Protein AF-A0A1G2QHP6-F1 (afdb_monomer)

Sequence (118 aa):
MNISRTKFVILFIISGFAFMFITSTLLGSTGPRVFPKHPDSFLGTASPIAWKNTVSTIISPIKVVLIGPLLLSTDFLRDDPPPPFIGIYLIFYWTILASIIHYLLRKINILKTTKNNL

Organism: NCBI:txid1802439

Structure (mmCIF, N/CA/C/O backbone):
data_AF-A0A1G2QHP6-F1
#
_entry.id   AF-A0A1G2QHP6-F1
#
loop_
_atom_site.group_PDB
_atom_site.id
_atom_site.type_symbol
_atom_site.label_atom_id
_atom_site.label_alt_id
_atom_site.label_comp_id
_atom_site.label_asym_id
_atom_site.label_entity_id
_atom_site.label_seq_id
_atom_site.pdbx_PDB_ins_code
_atom_site.Cartn_x
_atom_site.Cartn_y
_atom_site.Cartn_z
_atom_site.occupancy
_atom_site.B_iso_or_equiv
_atom_site.auth_seq_id
_atom_site.auth_comp_id
_atom_site.auth_asym_id
_atom_site.auth_atom_id
_atom_site.pdbx_PDB_model_num
ATOM 1 N N . MET A 1 1 ? -3.872 4.587 19.398 1.00 57.97 1 MET A N 1
ATOM 2 C CA . MET A 1 1 ? -3.165 5.724 18.769 1.00 57.97 1 MET A CA 1
ATOM 3 C C . MET A 1 1 ? -4.148 6.881 18.733 1.00 57.97 1 MET A C 1
ATOM 5 O O . MET A 1 1 ? -5.257 6.649 18.277 1.00 57.97 1 MET A O 1
ATOM 9 N N . ASN A 1 2 ? -3.792 8.070 19.228 1.00 70.50 2 ASN A N 1
ATOM 10 C CA . ASN A 1 2 ? -4.702 9.235 19.291 1.00 70.50 2 ASN A CA 1
ATOM 11 C C . ASN A 1 2 ? -4.906 9.938 17.935 1.00 70.50 2 ASN A C 1
ATOM 13 O O .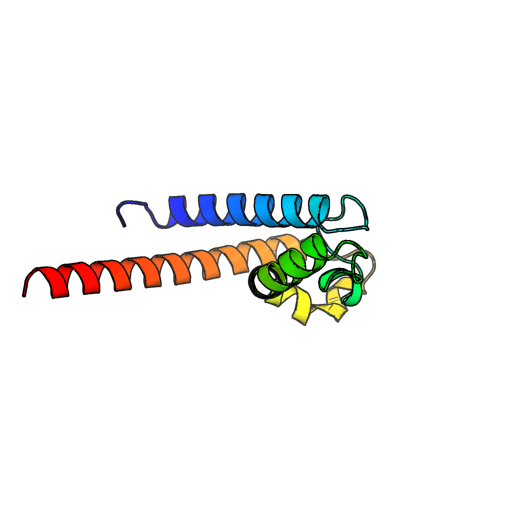 ASN A 1 2 ? -5.408 11.056 17.875 1.00 70.50 2 ASN A O 1
ATOM 17 N N . ILE A 1 3 ? -4.507 9.300 16.833 1.00 78.75 3 ILE A N 1
ATOM 18 C CA . ILE A 1 3 ? -4.748 9.809 15.486 1.00 78.75 3 ILE A CA 1
ATOM 19 C C . ILE A 1 3 ? -6.036 9.179 14.958 1.00 78.75 3 ILE A C 1
ATOM 21 O O . ILE A 1 3 ? -6.242 7.974 15.108 1.00 78.75 3 ILE A O 1
ATOM 25 N N . SER A 1 4 ? -6.909 9.978 14.345 1.00 84.88 4 SER A N 1
ATOM 26 C CA . SER A 1 4 ? -8.113 9.436 13.716 1.00 84.88 4 SER A CA 1
ATOM 27 C C . SER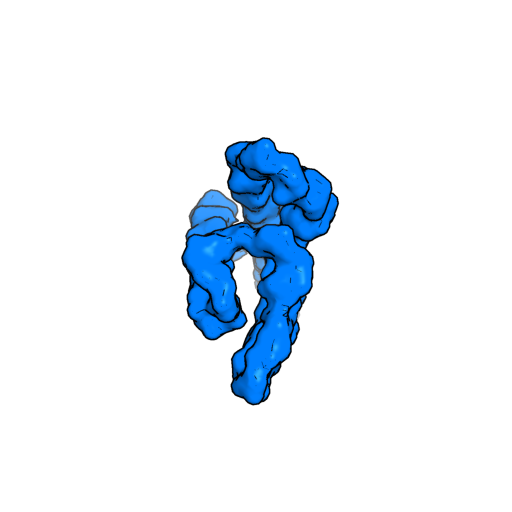 A 1 4 ? -7.740 8.567 12.512 1.00 84.88 4 SER A C 1
ATOM 29 O O . SER A 1 4 ? -6.742 8.823 11.830 1.00 84.88 4 SER A O 1
ATOM 31 N N . ARG A 1 5 ? -8.565 7.555 12.220 1.00 83.00 5 ARG A N 1
ATOM 32 C CA . ARG A 1 5 ? -8.388 6.679 11.050 1.00 83.00 5 ARG A CA 1
ATOM 33 C C . ARG A 1 5 ? -8.220 7.494 9.763 1.00 83.00 5 ARG A C 1
ATOM 35 O O . ARG A 1 5 ? -7.319 7.213 8.986 1.00 83.00 5 ARG A O 1
ATOM 42 N N . THR A 1 6 ? -9.022 8.542 9.578 1.00 85.56 6 THR A N 1
ATOM 43 C CA . THR A 1 6 ? -8.971 9.409 8.390 1.00 85.56 6 THR A CA 1
ATOM 44 C C . THR A 1 6 ? -7.637 10.143 8.262 1.00 85.56 6 THR A C 1
ATOM 46 O O . THR A 1 6 ? -7.041 10.134 7.190 1.00 85.56 6 THR A O 1
ATOM 49 N N . LYS A 1 7 ? -7.117 10.719 9.358 1.00 88.19 7 LYS A N 1
ATOM 50 C CA . LYS A 1 7 ? -5.797 11.375 9.352 1.00 88.19 7 LYS A CA 1
ATOM 51 C C . LYS A 1 7 ? -4.682 10.383 9.012 1.00 88.19 7 LYS A C 1
ATOM 53 O O . LYS A 1 7 ? -3.781 10.724 8.255 1.00 88.19 7 LYS A O 1
ATOM 58 N N . PHE A 1 8 ? -4.765 9.155 9.531 1.00 90.06 8 PHE A N 1
ATOM 59 C CA . PHE A 1 8 ? -3.805 8.099 9.209 1.00 90.06 8 PHE A CA 1
ATOM 60 C C . PHE A 1 8 ? -3.843 7.711 7.726 1.00 90.06 8 PHE A C 1
ATOM 62 O O . PHE A 1 8 ? -2.793 7.615 7.105 1.00 90.06 8 PHE A O 1
ATOM 69 N N . VAL A 1 9 ? -5.037 7.529 7.153 1.00 88.62 9 VAL A N 1
ATOM 70 C CA . VAL A 1 9 ? -5.205 7.191 5.729 1.00 88.62 9 VAL A CA 1
ATOM 71 C C . VAL A 1 9 ? -4.628 8.287 4.833 1.00 88.62 9 VAL A C 1
ATOM 73 O O . VAL A 1 9 ? -3.874 7.976 3.918 1.00 88.62 9 VAL A O 1
ATOM 76 N N . ILE A 1 10 ? -4.913 9.562 5.117 1.00 89.06 10 ILE A N 1
ATOM 77 C CA . ILE A 1 10 ? -4.380 10.689 4.332 1.00 89.06 10 ILE A CA 1
ATOM 78 C C . ILE A 1 10 ? -2.847 10.713 4.387 1.00 89.06 10 ILE A C 1
ATOM 80 O O . ILE A 1 10 ? -2.198 10.787 3.346 1.00 89.06 10 ILE A O 1
ATOM 84 N N . LEU A 1 11 ? -2.261 10.593 5.584 1.00 90.25 11 LEU A N 1
ATOM 85 C CA . LEU A 1 11 ? -0.805 10.528 5.749 1.00 90.25 11 LEU A CA 1
ATOM 86 C C . LEU A 1 11 ? -0.200 9.325 5.020 1.00 90.25 11 LEU A C 1
ATOM 88 O O . LEU A 1 11 ? 0.843 9.463 4.389 1.00 90.25 11 LEU A O 1
ATOM 92 N N . PHE A 1 12 ? -0.861 8.166 5.072 1.00 89.50 12 PHE A N 1
ATOM 93 C CA . PHE A 1 12 ? -0.421 6.961 4.376 1.00 89.50 12 PHE A CA 1
ATOM 94 C C . PHE A 1 12 ? -0.424 7.152 2.858 1.00 89.50 12 PHE A C 1
ATOM 96 O O . PHE A 1 12 ? 0.554 6.805 2.206 1.00 89.50 12 PHE A O 1
ATOM 103 N N . ILE A 1 13 ? -1.478 7.749 2.295 1.00 87.19 13 ILE A N 1
ATOM 104 C CA . ILE A 1 13 ? -1.570 8.014 0.853 1.00 87.19 13 ILE A CA 1
ATOM 105 C C . ILE A 1 13 ? -0.482 9.002 0.416 1.00 87.19 13 ILE A C 1
ATOM 107 O O . ILE A 1 13 ? 0.245 8.720 -0.534 1.00 87.19 13 ILE A O 1
ATOM 111 N N . ILE A 1 14 ? -0.321 10.126 1.125 1.00 89.12 14 ILE A N 1
ATOM 112 C CA . ILE A 1 14 ? 0.717 11.126 0.817 1.00 89.12 14 ILE A CA 1
ATOM 113 C C . ILE A 1 14 ? 2.111 10.497 0.923 1.00 89.12 14 ILE A C 1
ATOM 115 O O . ILE A 1 14 ? 2.943 10.674 0.035 1.00 89.12 14 ILE A O 1
ATOM 119 N N . SER A 1 15 ? 2.361 9.726 1.983 1.00 86.88 15 SER A N 1
ATOM 120 C CA . SER A 1 15 ? 3.637 9.044 2.194 1.00 86.88 15 SER A CA 1
ATOM 121 C C . SER A 1 15 ? 3.900 7.978 1.133 1.00 86.88 15 SER A C 1
ATOM 123 O O . SER A 1 15 ? 5.025 7.895 0.649 1.00 86.88 15 SER A O 1
ATOM 125 N N . GLY A 1 16 ? 2.887 7.212 0.724 1.00 84.06 16 GLY A N 1
ATOM 126 C CA . GLY A 1 16 ? 2.990 6.234 -0.357 1.00 84.06 16 GLY A CA 1
ATOM 127 C C . GLY A 1 16 ? 3.339 6.895 -1.688 1.00 84.06 16 GLY A C 1
ATOM 128 O O . GLY A 1 16 ? 4.247 6.436 -2.378 1.00 84.06 16 GLY A O 1
ATOM 129 N N . PHE A 1 17 ? 2.699 8.022 -2.019 1.00 83.06 17 PHE A N 1
ATOM 130 C CA . PHE A 1 17 ? 3.027 8.804 -3.214 1.00 83.06 17 PHE A CA 1
ATOM 131 C C . PHE A 1 17 ? 4.449 9.367 -3.163 1.00 83.06 17 PHE A C 1
ATOM 133 O O . PHE A 1 17 ? 5.204 9.208 -4.121 1.00 83.06 17 PHE A O 1
ATOM 140 N N . ALA A 1 18 ? 4.840 9.978 -2.042 1.00 85.31 18 ALA A N 1
ATOM 141 C CA . ALA A 1 18 ? 6.190 10.502 -1.858 1.00 85.31 18 ALA A CA 1
ATOM 142 C C . ALA A 1 18 ? 7.244 9.387 -1.945 1.00 85.31 18 ALA A C 1
ATOM 144 O O . ALA A 1 18 ? 8.265 9.553 -2.605 1.00 85.31 18 ALA A O 1
ATOM 145 N N . PHE A 1 19 ? 6.983 8.226 -1.343 1.00 82.31 19 PHE A N 1
ATOM 146 C CA . PHE A 1 19 ? 7.867 7.064 -1.391 1.00 82.31 19 PHE A CA 1
ATOM 147 C C . PHE A 1 19 ? 8.021 6.519 -2.813 1.00 82.31 19 PHE A C 1
ATOM 149 O O . PHE A 1 19 ? 9.139 6.281 -3.268 1.00 82.31 19 PHE A O 1
ATOM 156 N N . MET A 1 20 ? 6.915 6.370 -3.545 1.00 76.31 20 MET A N 1
ATOM 157 C CA . MET A 1 20 ? 6.934 5.988 -4.958 1.00 76.31 20 MET A CA 1
ATOM 158 C C . MET A 1 20 ? 7.750 6.983 -5.786 1.00 76.31 20 MET A C 1
ATOM 160 O O . MET A 1 20 ? 8.629 6.583 -6.541 1.00 76.31 20 MET A O 1
ATOM 164 N N . PHE A 1 21 ? 7.527 8.282 -5.587 1.00 76.62 21 PHE A N 1
ATOM 165 C CA . PHE A 1 21 ? 8.231 9.336 -6.310 1.00 76.62 21 PHE A CA 1
ATOM 166 C C . PHE A 1 21 ? 9.736 9.354 -6.013 1.00 76.62 21 PHE A C 1
ATOM 168 O O . PHE A 1 21 ? 10.551 9.340 -6.935 1.00 76.62 21 PHE A O 1
ATOM 175 N N . ILE A 1 22 ? 10.126 9.324 -4.736 1.00 77.19 22 ILE A N 1
ATOM 176 C CA . ILE A 1 22 ? 11.533 9.309 -4.311 1.00 77.19 22 ILE A CA 1
ATOM 177 C C . ILE A 1 22 ? 12.222 8.047 -4.820 1.00 77.19 22 ILE A C 1
ATOM 179 O O . ILE A 1 22 ? 13.323 8.109 -5.348 1.00 77.19 22 ILE A O 1
ATOM 183 N N . THR A 1 23 ? 11.591 6.884 -4.700 1.00 70.06 23 THR A N 1
ATOM 184 C CA . THR A 1 23 ? 12.243 5.638 -5.110 1.00 70.06 23 THR A CA 1
ATOM 185 C C . THR A 1 23 ? 12.330 5.494 -6.627 1.00 70.06 23 THR A C 1
ATOM 187 O O . THR A 1 23 ? 13.310 4.935 -7.112 1.00 70.06 23 THR A O 1
ATOM 190 N N . SER A 1 24 ? 11.364 6.010 -7.389 1.00 69.31 24 SER A N 1
ATOM 191 C CA . SER A 1 24 ? 11.458 6.072 -8.851 1.00 69.31 24 SER A CA 1
ATOM 192 C C . SER A 1 24 ? 12.505 7.081 -9.322 1.00 69.31 24 SER A C 1
ATOM 194 O O . SER A 1 24 ? 13.241 6.782 -10.252 1.00 69.31 24 SER A O 1
ATOM 196 N N . THR A 1 25 ? 12.640 8.235 -8.664 1.00 68.94 25 THR A N 1
ATOM 197 C CA . THR A 1 25 ? 13.653 9.247 -9.026 1.00 68.94 25 THR A CA 1
ATOM 198 C C . THR A 1 25 ? 15.068 8.869 -8.580 1.00 68.94 25 THR A C 1
ATOM 200 O O . THR A 1 25 ? 16.030 9.130 -9.296 1.00 68.94 25 THR A O 1
ATOM 203 N N . LEU A 1 26 ? 15.215 8.233 -7.414 1.00 66.12 26 LEU A N 1
ATOM 204 C CA . LEU A 1 26 ? 16.513 7.909 -6.815 1.00 66.12 26 LEU A CA 1
ATOM 205 C C . LEU A 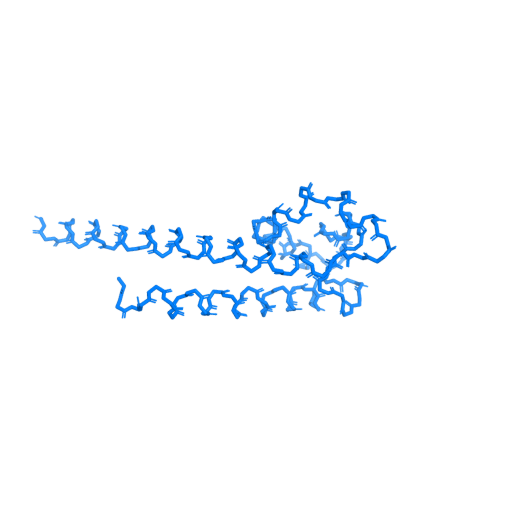1 26 ? 17.090 6.574 -7.318 1.00 66.12 26 LEU A C 1
ATOM 207 O O . LEU A 1 26 ? 18.308 6.452 -7.495 1.00 66.12 26 LEU A O 1
ATOM 211 N N . LEU A 1 27 ? 16.230 5.568 -7.538 1.00 60.97 27 LEU A N 1
ATOM 212 C CA . LEU A 1 27 ? 16.630 4.222 -7.977 1.00 60.97 27 LEU A CA 1
ATOM 213 C C . LEU A 1 27 ? 16.233 3.889 -9.423 1.00 60.97 27 LEU A C 1
ATOM 215 O O . LEU A 1 27 ? 16.809 2.969 -10.000 1.00 60.97 27 LEU A O 1
ATOM 219 N N . GLY A 1 28 ? 15.271 4.595 -10.019 1.00 56.25 28 GLY A N 1
ATOM 220 C CA . GLY A 1 28 ? 14.828 4.331 -11.385 1.00 56.25 28 GLY A CA 1
ATOM 221 C C . GLY A 1 28 ? 15.743 4.981 -12.420 1.00 56.25 28 GLY A C 1
ATOM 222 O O . GLY A 1 28 ? 15.850 6.197 -12.499 1.00 56.25 28 GLY A O 1
ATOM 223 N N . SER A 1 29 ? 16.349 4.165 -13.284 1.00 50.53 29 SER A N 1
ATOM 224 C CA . SER A 1 29 ? 17.063 4.623 -14.488 1.00 50.53 29 SER A CA 1
ATOM 225 C C . SER A 1 29 ? 16.118 5.083 -15.620 1.00 50.53 29 SER A C 1
ATOM 227 O O . SER A 1 29 ? 16.587 5.407 -16.708 1.00 50.53 29 SER A O 1
ATOM 229 N N . THR A 1 30 ? 14.795 5.097 -15.405 1.00 46.81 30 THR A N 1
ATOM 230 C CA . THR A 1 30 ? 13.793 5.256 -16.477 1.00 46.81 30 THR A CA 1
ATOM 231 C C . THR A 1 30 ? 12.761 6.345 -16.155 1.00 46.81 30 THR A C 1
ATOM 233 O O . THR A 1 30 ? 11.603 6.046 -15.893 1.00 46.81 30 THR A O 1
ATOM 236 N N . GLY A 1 31 ? 13.177 7.616 -16.214 1.00 46.28 31 GLY A N 1
ATOM 237 C CA . GLY A 1 31 ? 12.306 8.793 -16.393 1.00 46.28 31 GLY A CA 1
ATOM 238 C C . GLY A 1 31 ? 11.210 9.073 -15.337 1.00 46.28 31 GLY A C 1
ATOM 239 O O . GLY A 1 31 ? 11.032 8.333 -14.374 1.00 46.28 31 GLY A O 1
ATOM 240 N N . PRO A 1 32 ? 10.430 10.160 -15.507 1.00 46.56 32 PRO A N 1
ATOM 241 C CA . PRO A 1 32 ? 9.445 10.644 -14.532 1.00 46.56 32 PRO A CA 1
ATOM 242 C C . PRO A 1 32 ? 8.111 9.878 -14.613 1.00 46.56 32 PRO A C 1
ATOM 244 O O . PRO A 1 32 ? 7.034 10.469 -14.549 1.00 46.56 32 PRO A O 1
ATOM 247 N N . ARG A 1 33 ? 8.151 8.556 -14.812 1.00 52.66 33 ARG A N 1
ATOM 248 C CA . ARG A 1 33 ? 6.940 7.729 -14.904 1.00 52.66 33 ARG A CA 1
ATOM 249 C C . ARG A 1 33 ? 6.657 7.072 -13.557 1.00 52.66 33 ARG A C 1
ATOM 251 O O . ARG A 1 33 ? 7.457 6.301 -13.042 1.00 52.66 33 ARG A O 1
ATOM 258 N N . VAL A 1 34 ? 5.489 7.387 -12.996 1.00 52.78 34 VAL A N 1
ATOM 259 C CA . VAL A 1 34 ? 4.994 6.833 -11.721 1.00 52.78 34 VAL A CA 1
ATOM 260 C C . VAL A 1 34 ? 4.646 5.343 -11.851 1.00 52.78 34 VAL A C 1
ATOM 262 O O . VAL A 1 34 ? 4.704 4.611 -10.866 1.00 52.78 34 VAL A O 1
ATOM 265 N N . PHE A 1 35 ? 4.348 4.884 -13.071 1.00 53.22 35 PHE A N 1
ATOM 266 C CA . PHE A 1 35 ? 3.975 3.505 -13.372 1.00 53.22 35 PHE A CA 1
ATOM 267 C C . PHE A 1 35 ? 4.956 2.871 -14.374 1.00 53.22 35 PHE A C 1
ATOM 269 O O . PHE A 1 35 ? 5.196 3.451 -15.439 1.00 53.22 35 PHE A O 1
ATOM 276 N N . PRO A 1 36 ? 5.538 1.701 -14.057 1.00 51.06 36 PRO A N 1
ATOM 277 C CA . PRO A 1 36 ? 6.429 0.992 -14.966 1.00 51.06 36 PRO A CA 1
ATOM 278 C C . PRO A 1 36 ? 5.641 0.309 -16.091 1.00 51.06 36 PRO A C 1
ATOM 280 O O . PRO A 1 36 ? 4.596 -0.289 -15.856 1.00 51.06 36 PRO A O 1
ATOM 283 N N . LYS A 1 37 ? 6.171 0.373 -17.321 1.00 48.88 37 LYS A N 1
ATOM 284 C CA . LYS A 1 37 ? 5.604 -0.299 -18.508 1.00 48.88 37 LYS A CA 1
ATOM 285 C C . LYS A 1 37 ? 6.016 -1.781 -18.594 1.00 48.88 37 LYS A C 1
ATOM 287 O O . LYS A 1 37 ? 5.470 -2.512 -19.408 1.00 48.88 37 LYS A O 1
ATOM 292 N N . HIS A 1 38 ? 6.984 -2.221 -17.778 1.00 48.97 38 HIS A N 1
ATOM 293 C CA . HIS A 1 38 ? 7.529 -3.582 -17.819 1.00 48.97 38 HIS A CA 1
ATOM 294 C C . HIS A 1 38 ? 7.875 -4.113 -16.413 1.00 48.97 38 HIS A C 1
ATOM 296 O O . HIS A 1 38 ? 8.501 -3.376 -15.641 1.00 48.97 38 HIS A O 1
ATOM 302 N N . PRO A 1 39 ? 7.545 -5.373 -16.071 1.00 51.50 39 PRO A N 1
ATOM 303 C CA . PRO A 1 39 ? 7.878 -5.978 -14.774 1.00 51.50 39 PRO A CA 1
ATOM 304 C C . PRO A 1 39 ? 9.389 -5.970 -14.471 1.00 51.50 39 PRO A C 1
ATOM 306 O O . PRO A 1 39 ? 9.784 -5.763 -13.328 1.00 51.50 39 PRO A O 1
ATOM 309 N N . ASP A 1 40 ? 10.249 -6.052 -15.489 1.00 48.81 40 ASP A N 1
ATOM 310 C CA . ASP A 1 40 ? 11.714 -6.048 -15.302 1.00 48.81 40 ASP A CA 1
ATOM 311 C C . ASP A 1 40 ? 12.273 -4.694 -14.840 1.00 48.81 40 ASP A C 1
ATOM 313 O O . ASP A 1 40 ? 13.319 -4.621 -14.198 1.00 48.81 40 ASP A O 1
ATOM 317 N N . SER A 1 41 ? 11.555 -3.601 -15.117 1.00 52.34 41 SER A N 1
ATOM 318 C CA . SER A 1 41 ? 11.932 -2.263 -14.639 1.00 52.34 41 SER A CA 1
ATOM 319 C C . SER A 1 41 ? 11.574 -2.031 -13.163 1.00 52.34 41 SER A C 1
ATOM 321 O O . SER A 1 41 ? 11.992 -1.038 -12.568 1.00 52.34 41 SER A O 1
ATOM 323 N N . PHE A 1 42 ? 10.842 -2.971 -12.556 1.00 53.22 42 PHE A N 1
ATOM 324 C CA . PHE A 1 42 ? 10.416 -2.932 -11.160 1.00 53.22 42 PHE A CA 1
ATOM 325 C C . PHE A 1 42 ? 11.490 -3.431 -10.190 1.00 53.22 42 PHE A C 1
ATOM 327 O O . PHE A 1 42 ? 11.641 -2.884 -9.097 1.00 53.22 42 PHE A O 1
ATOM 334 N N . LEU A 1 43 ? 12.251 -4.452 -10.595 1.00 52.56 43 LEU A N 1
ATOM 335 C CA . LEU A 1 43 ? 13.269 -5.092 -9.754 1.00 52.56 43 LEU A CA 1
ATOM 336 C C . LEU A 1 43 ? 14.612 -4.357 -9.747 1.00 52.56 43 LEU A C 1
ATOM 338 O O . LEU A 1 43 ? 15.529 -4.761 -9.038 1.00 52.56 43 LEU A O 1
ATOM 342 N N . GLY A 1 44 ? 14.700 -3.236 -10.467 1.00 50.84 44 GLY A N 1
ATOM 343 C CA . GLY A 1 44 ? 15.944 -2.518 -10.664 1.00 50.84 44 GLY A CA 1
ATOM 344 C C . GLY A 1 44 ? 16.844 -3.338 -11.572 1.00 50.84 44 GLY A C 1
ATOM 345 O O . GLY A 1 44 ? 17.460 -4.312 -11.152 1.00 50.84 44 GLY A O 1
ATOM 346 N N . THR A 1 45 ? 16.957 -2.930 -12.833 1.00 51.56 45 THR A N 1
ATOM 347 C CA . THR A 1 45 ? 18.103 -3.328 -13.652 1.00 51.56 45 THR A CA 1
ATOM 348 C C . THR A 1 45 ? 19.344 -3.083 -12.800 1.00 51.56 45 THR A C 1
ATOM 350 O O . THR A 1 45 ? 19.513 -1.960 -12.322 1.00 51.56 45 THR A O 1
ATOM 353 N N . ALA A 1 46 ? 20.109 -4.141 -12.511 1.00 49.62 46 ALA A N 1
ATOM 354 C CA . ALA A 1 46 ? 21.181 -4.149 -11.523 1.00 49.62 46 ALA A CA 1
ATOM 355 C C . ALA A 1 46 ? 22.074 -2.915 -11.700 1.00 49.62 46 ALA A C 1
ATOM 357 O O . ALA A 1 46 ? 22.919 -2.858 -12.592 1.00 49.62 46 ALA A O 1
ATOM 358 N N . SER A 1 47 ? 21.833 -1.885 -10.885 1.00 52.91 47 SER A N 1
ATOM 359 C CA . SER A 1 47 ? 22.630 -0.669 -10.937 1.00 52.91 47 SER A CA 1
ATOM 360 C C . SER A 1 47 ? 24.058 -1.078 -10.569 1.00 52.91 47 SER A C 1
ATOM 362 O O . SER A 1 47 ? 24.233 -1.680 -9.508 1.00 52.91 47 SER A O 1
ATOM 364 N N . PRO A 1 48 ? 25.081 -0.733 -11.374 1.00 57.03 48 PRO A N 1
ATOM 365 C CA . PRO A 1 48 ? 26.466 -1.155 -11.131 1.00 57.03 48 PRO A CA 1
ATOM 366 C C . PRO A 1 48 ? 27.029 -0.634 -9.796 1.00 57.03 48 PRO A C 1
ATOM 368 O O . PRO A 1 48 ? 28.043 -1.111 -9.296 1.00 57.03 48 PRO A O 1
ATOM 371 N N . ILE A 1 49 ? 26.340 0.328 -9.181 1.00 65.19 49 ILE A N 1
ATOM 372 C CA . ILE A 1 49 ? 26.611 0.830 -7.842 1.00 65.19 49 ILE A CA 1
ATOM 373 C C . ILE A 1 49 ? 25.992 -0.115 -6.794 1.00 65.19 49 ILE A C 1
ATOM 375 O O . ILE A 1 49 ? 24.774 -0.124 -6.595 1.00 65.19 49 ILE A O 1
ATOM 379 N N . ALA A 1 50 ? 26.843 -0.843 -6.066 1.00 64.94 50 ALA A N 1
ATOM 380 C CA . ALA A 1 50 ? 26.448 -1.852 -5.077 1.00 64.94 50 ALA A CA 1
ATOM 381 C C . ALA A 1 50 ? 25.471 -1.342 -3.996 1.00 64.94 50 ALA A C 1
ATOM 383 O O . ALA A 1 50 ? 24.508 -2.032 -3.670 1.00 64.94 50 ALA A O 1
ATOM 384 N N . TRP A 1 51 ? 25.647 -0.117 -3.480 1.00 68.56 51 TRP A N 1
ATOM 385 C CA . TRP A 1 51 ? 24.742 0.423 -2.453 1.00 68.56 51 TRP A CA 1
ATOM 386 C C . TRP A 1 51 ? 23.326 0.682 -2.989 1.00 68.56 51 TRP A C 1
ATOM 388 O O . TRP A 1 51 ? 22.354 0.484 -2.262 1.00 68.56 51 TRP A O 1
ATOM 398 N N . LYS A 1 52 ? 23.187 1.054 -4.271 1.00 66.12 52 LYS A N 1
ATOM 399 C CA . LYS A 1 52 ? 21.877 1.218 -4.920 1.00 66.12 52 LYS A CA 1
ATOM 400 C C . LYS A 1 52 ? 21.164 -0.122 -5.070 1.00 66.12 52 LYS A C 1
ATOM 402 O O . LYS A 1 52 ? 19.955 -0.179 -4.869 1.00 66.12 52 LYS A O 1
ATOM 407 N N . ASN A 1 53 ? 21.904 -1.192 -5.369 1.00 67.38 53 ASN A N 1
ATOM 408 C CA . ASN A 1 53 ? 21.347 -2.540 -5.454 1.00 67.38 53 ASN A CA 1
ATOM 409 C C . ASN A 1 53 ? 20.836 -3.023 -4.086 1.00 67.38 53 ASN A C 1
ATOM 411 O O . ASN A 1 53 ? 19.697 -3.460 -3.974 1.00 67.38 53 ASN A O 1
ATOM 415 N N . THR A 1 54 ? 21.620 -2.843 -3.019 1.00 72.69 54 THR A N 1
ATOM 416 C CA . THR A 1 54 ? 21.200 -3.202 -1.653 1.00 72.69 54 THR A CA 1
ATOM 417 C C . THR A 1 54 ? 19.943 -2.445 -1.222 1.00 72.69 54 THR A C 1
ATOM 419 O O . THR A 1 54 ? 18.996 -3.047 -0.715 1.00 72.69 54 THR A O 1
ATOM 422 N N . VAL A 1 55 ? 19.898 -1.131 -1.464 1.00 73.69 55 VAL A N 1
ATOM 423 C CA . VAL A 1 55 ? 18.724 -0.304 -1.147 1.00 73.69 55 VAL A CA 1
ATOM 424 C C . VAL A 1 55 ? 17.513 -0.729 -1.986 1.00 73.69 55 VAL A C 1
ATOM 426 O O . VAL A 1 55 ? 16.411 -0.817 -1.447 1.00 73.69 55 VAL A O 1
ATOM 429 N N . SER A 1 56 ? 17.705 -1.065 -3.266 1.00 69.50 56 SER A N 1
ATOM 430 C CA . SER A 1 56 ? 16.644 -1.594 -4.134 1.00 69.50 56 SER A CA 1
ATOM 431 C C . SER A 1 56 ? 16.067 -2.902 -3.595 1.00 69.50 56 SER A C 1
ATOM 433 O O . SER A 1 56 ? 14.852 -3.023 -3.475 1.00 69.50 56 SER A O 1
ATOM 435 N N . THR A 1 57 ? 16.916 -3.845 -3.183 1.00 73.38 57 THR A N 1
ATOM 436 C CA . THR A 1 57 ? 16.490 -5.142 -2.638 1.00 73.38 57 THR A CA 1
ATOM 437 C C . THR A 1 57 ? 15.680 -4.997 -1.352 1.00 73.38 57 THR A C 1
ATOM 439 O O . THR A 1 57 ? 14.670 -5.675 -1.190 1.00 73.38 57 THR A O 1
ATOM 442 N N . ILE A 1 58 ? 16.066 -4.082 -0.456 1.00 78.19 58 ILE A N 1
ATOM 443 C CA . ILE A 1 58 ? 15.330 -3.822 0.796 1.00 78.19 58 ILE A CA 1
ATOM 444 C C . ILE A 1 58 ? 13.978 -3.148 0.516 1.00 78.19 58 ILE A C 1
ATOM 446 O O . ILE A 1 58 ? 12.974 -3.456 1.156 1.00 78.19 58 ILE A O 1
ATOM 450 N N . ILE A 1 59 ? 13.941 -2.226 -0.448 1.00 78.12 59 ILE A N 1
ATOM 451 C CA . ILE A 1 59 ? 12.744 -1.453 -0.806 1.00 78.12 59 ILE A CA 1
ATOM 452 C C . ILE A 1 59 ? 11.772 -2.257 -1.681 1.00 78.12 59 ILE A C 1
ATOM 454 O O . ILE A 1 59 ? 10.564 -2.015 -1.640 1.00 78.12 59 ILE A O 1
ATOM 458 N N . SER A 1 60 ? 12.275 -3.218 -2.454 1.00 72.94 60 SER A N 1
ATOM 459 C CA . SER A 1 60 ? 11.506 -4.066 -3.368 1.00 72.94 60 SER A CA 1
ATOM 460 C C . SER A 1 60 ? 10.267 -4.707 -2.726 1.00 72.94 60 SER A C 1
ATOM 462 O O . SER A 1 60 ? 9.170 -4.459 -3.228 1.00 72.94 60 SER A O 1
ATOM 464 N N . PRO A 1 61 ? 10.347 -5.428 -1.587 1.00 77.69 61 PRO A N 1
ATOM 465 C CA . PRO A 1 61 ? 9.161 -6.029 -0.974 1.00 77.69 61 PRO A CA 1
ATOM 466 C C . PRO A 1 61 ? 8.115 -4.985 -0.565 1.00 77.69 61 PRO A C 1
ATOM 468 O O . PRO A 1 61 ? 6.917 -5.220 -0.704 1.00 77.69 61 PRO A O 1
ATOM 471 N N . ILE A 1 62 ? 8.548 -3.801 -0.125 1.00 79.69 62 ILE A N 1
ATOM 472 C CA . ILE A 1 62 ? 7.643 -2.700 0.228 1.00 79.69 62 ILE A CA 1
ATOM 473 C C . ILE A 1 62 ? 6.924 -2.199 -1.028 1.00 79.69 62 ILE A C 1
ATOM 475 O O . ILE A 1 62 ? 5.701 -2.060 -1.024 1.00 79.69 62 ILE A O 1
ATOM 479 N N . LYS A 1 63 ? 7.656 -1.992 -2.130 1.00 74.81 63 LYS A N 1
ATOM 480 C CA . LYS A 1 63 ? 7.072 -1.619 -3.426 1.00 74.81 63 LYS A CA 1
ATOM 481 C C . LYS A 1 63 ? 6.078 -2.664 -3.925 1.00 74.81 63 LYS A C 1
ATOM 483 O O . LYS A 1 63 ? 4.995 -2.288 -4.361 1.00 74.81 63 LYS A O 1
ATOM 488 N N . VAL A 1 64 ? 6.409 -3.954 -3.826 1.00 76.25 64 VAL A N 1
ATOM 489 C CA . VAL A 1 64 ? 5.504 -5.053 -4.204 1.00 76.25 64 VAL A CA 1
ATOM 490 C C . VAL A 1 64 ? 4.209 -4.988 -3.405 1.00 76.25 64 VAL A C 1
ATOM 492 O O . VAL A 1 64 ? 3.148 -5.155 -3.985 1.00 76.25 64 VAL A O 1
ATOM 495 N N . VAL A 1 65 ? 4.251 -4.696 -2.104 1.00 81.31 65 VAL A N 1
ATOM 496 C CA . VAL A 1 65 ? 3.022 -4.542 -1.310 1.00 81.31 65 VAL A CA 1
ATOM 497 C C . VAL A 1 65 ? 2.234 -3.307 -1.748 1.00 81.31 65 VAL A C 1
ATOM 499 O O . VAL A 1 65 ? 1.030 -3.398 -1.952 1.00 81.31 65 VAL A O 1
ATOM 502 N N . LEU A 1 66 ? 2.886 -2.159 -1.953 1.00 80.12 66 LEU A N 1
ATOM 503 C CA . LEU A 1 66 ? 2.191 -0.931 -2.364 1.00 80.12 66 LEU A CA 1
ATOM 504 C C . LEU A 1 66 ? 1.542 -1.047 -3.752 1.00 80.12 66 LEU A C 1
ATOM 506 O O . LEU A 1 66 ? 0.489 -0.459 -3.983 1.00 80.12 66 LEU A O 1
ATOM 510 N N . ILE A 1 67 ? 2.175 -1.779 -4.666 1.00 74.62 67 ILE A N 1
ATOM 511 C CA . ILE A 1 67 ? 1.821 -1.857 -6.091 1.00 74.62 67 ILE A CA 1
ATOM 512 C C . ILE A 1 67 ? 1.237 -3.246 -6.418 1.00 74.62 67 ILE A C 1
ATOM 514 O O . ILE A 1 67 ? 0.918 -3.543 -7.561 1.00 74.62 67 ILE A O 1
ATOM 518 N N . GLY A 1 68 ? 1.048 -4.111 -5.420 1.00 74.88 68 GLY A N 1
ATOM 519 C CA . GLY A 1 68 ? 0.661 -5.516 -5.588 1.00 74.88 68 GLY A CA 1
ATOM 520 C C . GLY A 1 68 ? -0.562 -5.741 -6.478 1.00 74.88 68 GLY A C 1
ATOM 521 O O . GLY A 1 68 ? -0.484 -6.540 -7.409 1.00 74.88 68 GLY A O 1
ATOM 522 N N . PRO A 1 69 ? -1.665 -4.998 -6.290 1.00 71.69 69 PRO A N 1
ATOM 523 C CA . PRO A 1 69 ? -2.832 -5.131 -7.159 1.00 71.69 69 PRO A CA 1
ATOM 524 C C . PRO A 1 69 ? -2.563 -4.723 -8.617 1.00 71.69 69 PRO A C 1
ATOM 526 O O . PRO A 1 69 ? -3.199 -5.236 -9.535 1.00 71.69 69 PRO A O 1
ATOM 529 N N . LEU A 1 70 ? -1.604 -3.821 -8.846 1.00 68.81 70 LEU A N 1
ATOM 530 C CA . LEU A 1 70 ? -1.184 -3.398 -10.184 1.00 68.81 70 LEU A CA 1
ATOM 531 C C . LEU A 1 70 ? -0.288 -4.443 -10.855 1.00 68.81 70 LEU A C 1
ATOM 533 O O . LEU A 1 70 ? -0.361 -4.598 -12.068 1.00 68.81 70 LEU A O 1
ATOM 537 N N . LEU A 1 71 ? 0.506 -5.192 -10.081 1.00 64.56 71 LEU A N 1
ATOM 538 C CA . LEU A 1 71 ? 1.294 -6.322 -10.592 1.00 64.56 71 LEU A CA 1
ATOM 539 C C . LEU A 1 71 ? 0.403 -7.464 -11.088 1.00 64.56 71 LEU A C 1
ATOM 541 O O . LEU A 1 71 ? 0.748 -8.122 -12.060 1.00 64.56 71 LEU A O 1
ATOM 545 N N . LEU A 1 72 ? -0.753 -7.676 -10.454 1.00 62.69 72 LEU A N 1
ATOM 546 C CA . LEU A 1 72 ? -1.740 -8.658 -10.914 1.00 62.69 72 LEU A CA 1
ATOM 547 C C . LEU A 1 72 ? -2.448 -8.223 -12.206 1.00 62.69 72 LEU A C 1
ATOM 549 O O . LEU A 1 72 ? -3.035 -9.040 -12.905 1.00 62.69 72 LEU A O 1
ATOM 553 N N . SER A 1 73 ? -2.402 -6.925 -12.505 1.00 60.09 73 SER A N 1
ATOM 554 C CA . SER A 1 73 ? -3.112 -6.288 -13.610 1.00 60.09 73 SER A CA 1
ATOM 555 C C . SER A 1 73 ? -2.194 -6.056 -14.818 1.00 60.09 73 SER A C 1
ATOM 557 O O . SER A 1 73 ? -2.401 -5.108 -15.571 1.00 60.09 73 SER A O 1
ATOM 559 N N . THR A 1 74 ? -1.168 -6.894 -15.021 1.00 57.00 74 THR A N 1
ATOM 560 C CA . THR A 1 74 ? -0.220 -6.768 -16.147 1.00 57.00 74 THR A CA 1
ATOM 561 C C . THR A 1 74 ? -0.906 -6.728 -17.512 1.00 57.00 74 THR A C 1
ATOM 563 O O . THR A 1 74 ? -0.402 -6.066 -18.416 1.00 57.00 74 THR A O 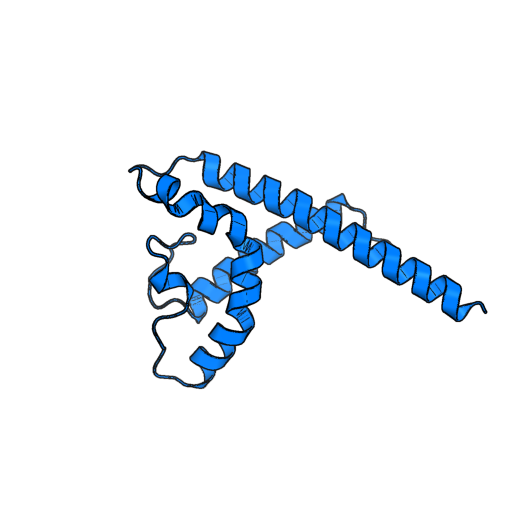1
ATOM 566 N N . ASP A 1 75 ? -2.071 -7.364 -17.650 1.00 55.44 75 ASP A N 1
ATOM 567 C CA . ASP A 1 75 ? -2.884 -7.283 -18.867 1.00 55.44 75 ASP A CA 1
ATOM 568 C C . ASP A 1 75 ? -3.620 -5.936 -19.017 1.00 55.44 75 ASP A C 1
ATOM 570 O O . ASP A 1 75 ? -3.713 -5.427 -20.127 1.00 55.44 75 ASP A O 1
ATOM 574 N N . PHE A 1 76 ? -4.020 -5.263 -17.929 1.00 52.59 76 PHE A N 1
ATOM 575 C CA . PHE A 1 76 ? -4.643 -3.924 -17.986 1.00 52.59 76 PHE A CA 1
ATOM 576 C C . PHE A 1 76 ? -3.669 -2.800 -18.375 1.00 52.59 76 PHE A C 1
ATOM 578 O O . PHE A 1 76 ? -4.100 -1.718 -18.765 1.00 52.59 76 PHE A O 1
ATOM 585 N N . LEU A 1 77 ? -2.359 -3.027 -18.235 1.00 55.28 77 LEU A N 1
ATOM 586 C CA . LEU A 1 77 ? -1.316 -2.097 -18.686 1.00 55.28 77 LEU A CA 1
ATOM 587 C C . LEU A 1 77 ? -0.908 -2.319 -20.153 1.00 55.28 77 LEU A C 1
ATOM 589 O O . LEU A 1 77 ? -0.120 -1.529 -20.677 1.00 55.28 77 LEU A O 1
ATOM 593 N N . ARG A 1 78 ? -1.397 -3.388 -20.801 1.00 55.50 78 ARG A N 1
ATOM 594 C CA . ARG A 1 78 ? -1.148 -3.676 -22.224 1.00 55.50 78 ARG A CA 1
ATOM 595 C C . ARG A 1 78 ? -2.113 -2.951 -23.156 1.00 55.50 78 ARG A C 1
ATOM 597 O O . ARG A 1 78 ? -1.734 -2.697 -24.297 1.00 55.50 78 ARG A O 1
ATOM 604 N N . ASP A 1 79 ? -3.302 -2.603 -22.674 1.00 57.19 79 ASP A N 1
ATOM 605 C CA . ASP A 1 79 ? -4.266 -1.818 -23.438 1.00 57.19 79 ASP A CA 1
ATOM 606 C C . ASP A 1 79 ? -3.800 -0.357 -23.527 1.00 57.19 79 ASP A C 1
ATOM 608 O O . ASP A 1 79 ? -3.621 0.326 -22.516 1.00 57.19 79 ASP A O 1
ATOM 612 N N . ASP A 1 80 ? -3.567 0.118 -24.753 1.00 55.91 80 ASP A N 1
ATOM 613 C CA . ASP A 1 80 ? -3.222 1.510 -25.048 1.00 55.91 80 ASP A CA 1
ATOM 614 C C . ASP A 1 80 ? -4.511 2.250 -25.474 1.00 55.91 80 ASP A C 1
ATOM 616 O O . ASP A 1 80 ? -5.070 1.917 -26.525 1.00 55.91 80 ASP A O 1
ATOM 620 N N . PRO A 1 81 ? -5.018 3.245 -24.711 1.00 60.12 81 PRO A N 1
ATOM 621 C CA . PRO A 1 81 ? -4.429 3.868 -23.524 1.00 60.12 81 PRO A CA 1
ATOM 622 C C . PRO A 1 81 ? -4.806 3.175 -22.195 1.00 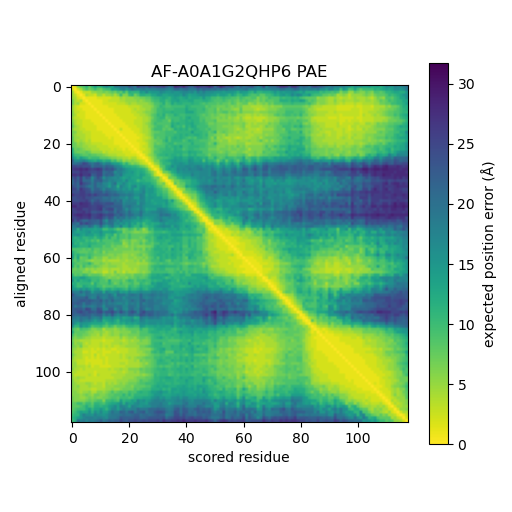60.12 81 PRO A C 1
ATOM 624 O O . PRO A 1 81 ? -5.943 2.720 -22.037 1.00 60.12 81 PRO A O 1
ATOM 627 N N . PRO A 1 82 ? -3.909 3.188 -21.186 1.00 62.75 82 PRO A N 1
ATOM 628 C CA . PRO A 1 82 ? -4.184 2.603 -19.880 1.00 62.75 82 PRO A CA 1
ATOM 629 C C . PRO A 1 82 ? -5.404 3.280 -19.231 1.00 62.75 82 PRO A C 1
ATOM 631 O O . PRO A 1 82 ? -5.446 4.515 -19.145 1.00 62.75 82 PRO A O 1
ATOM 634 N N . PRO A 1 83 ? -6.394 2.510 -18.745 1.00 65.81 83 PRO A N 1
ATOM 635 C CA . PRO A 1 83 ? -7.621 3.086 -18.221 1.00 65.81 83 PRO A CA 1
ATOM 636 C C . PRO A 1 83 ? -7.356 4.021 -17.027 1.00 65.81 83 PRO A C 1
ATOM 638 O O . PRO A 1 83 ? -6.660 3.636 -16.081 1.00 65.81 83 PRO A O 1
ATOM 641 N N . PRO A 1 84 ? -7.968 5.221 -16.975 1.00 66.44 84 PRO A N 1
ATOM 642 C CA . PRO A 1 84 ? -7.801 6.155 -15.853 1.00 66.44 84 PRO A CA 1
ATOM 643 C C . PRO A 1 84 ? -8.266 5.570 -14.504 1.00 66.44 84 PRO A C 1
ATOM 645 O O . PRO A 1 84 ? -7.889 6.057 -13.437 1.00 66.44 84 PRO A O 1
ATOM 648 N N . PHE A 1 85 ? -9.041 4.483 -14.535 1.00 69.75 85 PHE A N 1
ATOM 649 C CA . PHE A 1 85 ? -9.529 3.754 -13.364 1.00 69.75 85 PHE A CA 1
ATOM 650 C C . PHE A 1 85 ? -8.421 3.092 -12.528 1.00 69.75 85 PHE A C 1
ATOM 652 O O . PHE A 1 85 ? -8.637 2.823 -11.346 1.00 69.75 85 PHE A O 1
ATOM 659 N N . ILE A 1 86 ? -7.225 2.889 -13.091 1.00 72.44 86 ILE A N 1
ATOM 660 C CA . ILE A 1 86 ? -6.075 2.289 -12.395 1.00 72.44 86 ILE A CA 1
ATOM 661 C C . ILE A 1 86 ? -5.703 3.092 -11.137 1.00 72.44 86 ILE A C 1
ATOM 663 O O . ILE A 1 86 ? -5.472 2.521 -10.069 1.00 72.44 86 ILE A O 1
ATOM 667 N N . GLY A 1 87 ? -5.703 4.426 -11.231 1.00 74.12 87 GLY A N 1
ATOM 668 C CA . GLY A 1 87 ? -5.405 5.297 -10.091 1.00 74.12 87 GLY A CA 1
ATOM 669 C C . GLY A 1 87 ? -6.458 5.198 -8.984 1.00 74.12 87 GLY A C 1
ATOM 670 O O . GLY A 1 87 ? -6.115 5.161 -7.804 1.00 74.12 87 GLY A O 1
ATOM 671 N N . ILE A 1 88 ? -7.736 5.087 -9.356 1.00 80.38 88 ILE A N 1
ATOM 672 C CA . ILE A 1 88 ? -8.852 4.953 -8.408 1.00 80.38 88 ILE A CA 1
ATOM 673 C C . ILE A 1 88 ? -8.752 3.619 -7.665 1.00 80.38 88 ILE A C 1
ATOM 675 O O . ILE A 1 88 ? -8.863 3.584 -6.439 1.00 80.38 88 ILE A O 1
ATOM 679 N N . TYR A 1 89 ? -8.482 2.535 -8.393 1.00 79.94 89 TYR A N 1
ATOM 680 C CA . TYR A 1 89 ? -8.291 1.209 -7.814 1.00 79.94 89 TYR A CA 1
ATOM 681 C C . TYR A 1 89 ? -7.111 1.177 -6.833 1.00 79.94 89 TYR A C 1
ATOM 683 O O . TYR A 1 89 ? -7.231 0.641 -5.730 1.00 79.94 89 TYR A O 1
ATOM 691 N N . LEU A 1 90 ? -5.998 1.833 -7.180 1.00 81.19 90 LEU A N 1
ATOM 692 C CA . LEU A 1 90 ? -4.840 1.953 -6.296 1.00 81.19 90 LEU A CA 1
ATOM 693 C C . LEU A 1 90 ? -5.160 2.737 -5.015 1.00 81.19 90 LEU A C 1
ATOM 695 O O . LEU A 1 90 ? -4.813 2.295 -3.920 1.00 81.19 90 LEU A O 1
ATOM 699 N N . ILE A 1 91 ? -5.848 3.878 -5.127 1.00 84.56 91 ILE A N 1
ATOM 700 C CA . ILE A 1 91 ? -6.255 4.686 -3.966 1.00 84.56 91 ILE A CA 1
ATOM 701 C C . ILE A 1 91 ? -7.202 3.888 -3.065 1.00 84.56 91 ILE A C 1
ATOM 703 O O . ILE A 1 91 ? -7.069 3.914 -1.837 1.00 84.56 91 ILE A O 1
ATOM 707 N N . PHE A 1 92 ? -8.136 3.144 -3.660 1.00 86.94 92 PHE A N 1
ATOM 708 C CA . PHE A 1 92 ? -9.046 2.275 -2.924 1.00 86.94 92 PHE A CA 1
ATOM 709 C C . PHE A 1 92 ? -8.282 1.185 -2.163 1.00 86.94 92 PHE A C 1
ATOM 711 O O . PHE A 1 92 ? -8.479 1.011 -0.957 1.00 86.94 92 PHE A O 1
ATOM 718 N N . TYR A 1 93 ? -7.330 0.525 -2.826 1.00 87.06 93 TYR A N 1
ATOM 719 C CA . TYR A 1 93 ? -6.450 -0.457 -2.199 1.00 87.06 93 TYR A CA 1
ATOM 720 C C . TYR A 1 93 ? -5.639 0.142 -1.039 1.00 87.06 93 TYR A C 1
ATOM 722 O O . TYR A 1 93 ? -5.654 -0.402 0.066 1.00 87.06 93 TYR A O 1
ATOM 730 N N . TRP A 1 94 ? -4.991 1.295 -1.235 1.00 89.94 94 TRP A N 1
ATOM 731 C CA . TRP A 1 94 ? -4.228 1.970 -0.178 1.00 89.94 94 TRP A CA 1
ATOM 732 C C . TRP A 1 94 ? -5.104 2.392 0.997 1.00 89.94 94 TRP A C 1
ATOM 734 O O . TRP A 1 94 ? -4.662 2.336 2.142 1.00 89.94 94 TRP A O 1
ATOM 744 N N . THR A 1 95 ? -6.362 2.749 0.747 1.00 89.94 95 THR A N 1
ATOM 745 C CA . THR A 1 95 ? -7.322 3.082 1.806 1.00 89.94 95 THR A CA 1
ATOM 746 C C . THR A 1 95 ? -7.640 1.869 2.685 1.00 89.94 95 THR A C 1
ATOM 748 O O . THR A 1 95 ? -7.678 1.978 3.921 1.00 89.94 95 THR A O 1
ATOM 751 N N . ILE A 1 96 ? -7.837 0.698 2.070 1.00 90.62 96 ILE A N 1
ATOM 752 C CA . ILE A 1 96 ? -8.040 -0.568 2.787 1.00 90.62 96 ILE A CA 1
ATOM 753 C C . ILE A 1 96 ? -6.772 -0.943 3.558 1.00 90.62 96 ILE A C 1
ATOM 755 O O . ILE A 1 96 ? -6.840 -1.188 4.763 1.00 90.62 96 ILE A O 1
ATOM 759 N N . LEU A 1 97 ? -5.614 -0.913 2.897 1.00 89.12 97 LEU A N 1
ATOM 760 C CA . LEU A 1 97 ? -4.324 -1.253 3.4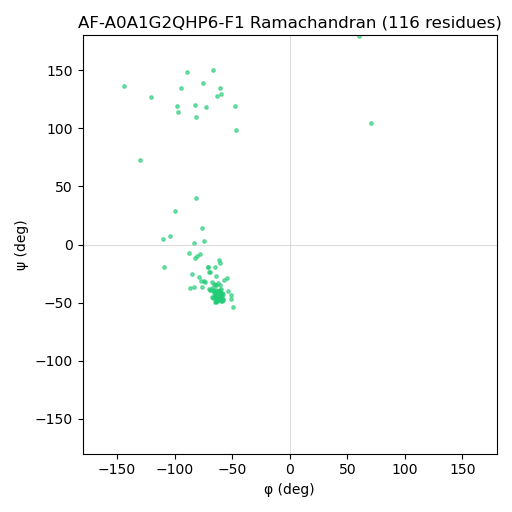93 1.00 89.12 97 LEU A CA 1
ATOM 761 C C . LEU A 1 97 ? -4.008 -0.364 4.706 1.00 89.12 97 LEU A C 1
ATOM 763 O O . LEU A 1 97 ? -3.702 -0.868 5.788 1.00 89.12 97 LEU A O 1
ATOM 767 N N . ALA A 1 98 ? -4.181 0.952 4.571 1.00 90.75 98 ALA A N 1
ATOM 768 C CA . ALA A 1 98 ? -4.014 1.902 5.665 1.00 90.75 98 ALA A CA 1
ATOM 769 C C . ALA A 1 98 ? -4.975 1.612 6.826 1.00 90.75 98 ALA A C 1
ATOM 771 O O . ALA A 1 98 ? -4.599 1.712 7.994 1.00 90.75 98 ALA A O 1
ATOM 772 N N . SER A 1 99 ? -6.211 1.210 6.530 1.00 88.12 99 SER A N 1
ATOM 773 C CA . SER A 1 99 ? -7.184 0.852 7.565 1.00 88.12 99 SER A CA 1
ATOM 774 C C . SER A 1 99 ? -6.774 -0.402 8.338 1.00 88.12 99 SER A C 1
ATOM 776 O O . SER A 1 99 ? -6.883 -0.414 9.565 1.00 88.12 99 SER A O 1
ATOM 778 N N . ILE A 1 100 ? -6.261 -1.423 7.645 1.00 89.75 100 ILE A N 1
ATOM 779 C CA . ILE A 1 100 ? -5.751 -2.656 8.259 1.00 89.75 100 ILE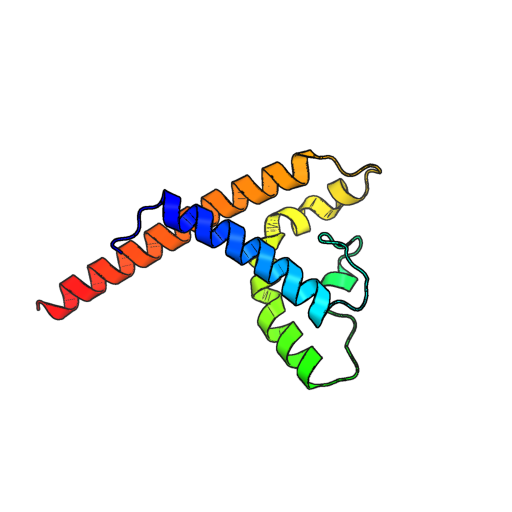 A CA 1
ATOM 780 C C . ILE A 1 100 ? -4.551 -2.341 9.157 1.00 89.75 100 ILE A C 1
ATOM 782 O O . ILE A 1 100 ? -4.538 -2.736 10.322 1.00 89.75 100 ILE A O 1
ATOM 786 N N . ILE A 1 101 ? -3.576 -1.572 8.663 1.00 88.88 101 ILE A N 1
ATOM 787 C CA . ILE A 1 101 ? -2.390 -1.181 9.442 1.00 88.88 101 ILE A CA 1
ATOM 788 C C . ILE A 1 101 ? -2.802 -0.373 10.677 1.00 88.88 101 ILE A C 1
ATOM 790 O O . ILE A 1 101 ? -2.336 -0.648 11.783 1.00 88.88 101 ILE A O 1
ATOM 794 N N . HIS A 1 102 ? -3.715 0.589 10.522 1.00 88.88 102 HIS A N 1
ATOM 795 C CA . HIS A 1 102 ? -4.226 1.379 11.640 1.00 88.88 102 HIS A CA 1
ATOM 796 C C . HIS A 1 102 ? -4.896 0.498 12.704 1.00 88.88 102 HIS A C 1
ATOM 798 O O . HIS A 1 102 ? -4.677 0.688 13.904 1.00 88.88 102 HIS A O 1
ATOM 804 N N . TYR A 1 103 ? -5.691 -0.483 12.272 1.00 87.62 103 TYR A N 1
ATOM 805 C CA . TYR A 1 103 ? -6.333 -1.444 13.162 1.00 87.62 103 TYR A CA 1
ATOM 806 C C . TYR A 1 103 ? -5.308 -2.309 13.907 1.00 87.62 103 TYR A C 1
ATOM 808 O O . TYR A 1 103 ? -5.378 -2.417 15.133 1.00 87.62 103 TYR A O 1
ATOM 816 N N . LEU A 1 104 ? -4.318 -2.863 13.200 1.00 87.38 104 LEU A N 1
ATOM 817 C CA . LEU A 1 104 ? -3.253 -3.673 13.794 1.00 87.38 104 LEU A CA 1
ATOM 818 C C . LEU A 1 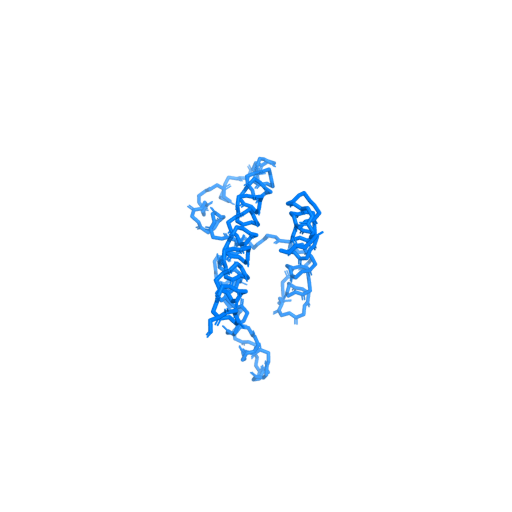104 ? -2.438 -2.875 14.818 1.00 87.38 104 LEU A C 1
ATOM 820 O O . LEU A 1 104 ? -2.245 -3.337 15.941 1.00 87.38 104 LEU A O 1
ATOM 824 N N . LEU A 1 105 ? -2.038 -1.645 14.485 1.00 86.81 105 LEU A N 1
ATOM 825 C CA . LEU A 1 105 ? -1.321 -0.756 15.405 1.00 86.81 105 LEU A CA 1
ATOM 826 C C . LEU A 1 105 ? -2.149 -0.427 16.649 1.00 86.81 105 LEU A C 1
ATOM 828 O O . LEU A 1 105 ? -1.623 -0.408 17.763 1.00 86.81 105 LEU A O 1
ATOM 832 N N . ARG A 1 106 ? -3.456 -0.186 16.486 1.00 85.81 106 ARG A N 1
ATOM 833 C CA . ARG A 1 106 ? -4.357 0.031 17.621 1.00 85.81 106 ARG A CA 1
ATOM 834 C C . ARG A 1 106 ? -4.423 -1.211 18.508 1.00 85.81 106 ARG A C 1
ATOM 836 O O . ARG A 1 106 ? -4.299 -1.068 19.721 1.00 85.81 106 ARG A O 1
ATOM 843 N N . LYS A 1 107 ? -4.568 -2.401 17.916 1.00 84.44 107 LYS A N 1
ATOM 844 C CA . LYS A 1 107 ? -4.620 -3.679 18.639 1.00 84.44 107 LYS A CA 1
ATOM 845 C C . LYS A 1 107 ? -3.330 -3.943 19.422 1.00 84.44 107 LYS A C 1
ATOM 847 O O . LYS A 1 107 ? -3.402 -4.250 20.605 1.00 84.44 107 LYS A O 1
ATOM 852 N N . ILE A 1 108 ? -2.163 -3.756 18.801 1.00 86.38 108 ILE A N 1
ATOM 853 C CA . ILE A 1 108 ? -0.853 -3.925 19.456 1.00 86.38 108 ILE A CA 1
ATOM 854 C C . ILE A 1 108 ? -0.703 -2.961 20.636 1.00 86.38 108 ILE A C 1
ATOM 856 O O . ILE A 1 108 ? -0.219 -3.351 21.695 1.00 86.38 108 ILE A O 1
ATOM 860 N N . ASN A 1 109 ? -1.143 -1.711 20.481 1.00 82.94 109 ASN A N 1
ATOM 861 C CA . ASN A 1 109 ? -1.036 -0.722 21.548 1.00 82.94 109 ASN A CA 1
ATOM 862 C C . ASN A 1 109 ? -1.956 -1.055 22.736 1.00 82.94 109 ASN A C 1
ATOM 864 O O . ASN A 1 109 ? -1.529 -0.952 23.878 1.00 82.94 109 ASN A O 1
ATOM 868 N N . ILE A 1 110 ? -3.175 -1.542 22.472 1.00 81.75 110 ILE A N 1
ATOM 869 C CA . ILE A 1 110 ? -4.080 -2.039 23.522 1.00 81.75 110 ILE A CA 1
ATOM 870 C C . ILE A 1 110 ? -3.428 -3.201 24.283 1.00 81.75 110 ILE A C 1
ATOM 872 O O . ILE A 1 110 ? -3.359 -3.160 25.507 1.00 81.75 110 ILE A O 1
ATOM 876 N N . LEU A 1 111 ? -2.884 -4.193 23.569 1.00 78.50 111 LEU A N 1
ATOM 877 C CA . LEU A 1 111 ? -2.205 -5.340 24.185 1.00 78.50 111 LEU A CA 1
ATOM 878 C C . LEU A 1 111 ? -0.994 -4.915 25.027 1.00 78.50 111 LEU A C 1
ATOM 880 O O . LEU A 1 111 ? -0.775 -5.451 26.112 1.00 78.50 111 LEU A O 1
ATOM 884 N N . LYS A 1 112 ? -0.228 -3.926 24.555 1.00 76.00 112 LYS A N 1
ATOM 885 C CA . LYS A 1 112 ? 0.899 -3.355 25.299 1.00 76.00 112 LYS A CA 1
ATOM 886 C C . LYS A 1 112 ? 0.436 -2.689 26.597 1.00 76.00 112 LYS A C 1
ATOM 888 O O . LYS A 1 112 ? 1.052 -2.905 27.634 1.00 76.00 112 LYS A O 1
ATOM 893 N N . THR A 1 113 ? -0.646 -1.911 26.559 1.00 74.94 113 THR A N 1
ATOM 894 C CA . THR A 1 113 ? -1.209 -1.277 27.759 1.00 74.94 113 THR A CA 1
ATOM 895 C C . THR A 1 113 ? -1.730 -2.313 28.754 1.00 74.94 113 THR A C 1
ATOM 897 O O . THR A 1 113 ? -1.462 -2.182 29.940 1.00 74.94 113 THR A O 1
ATOM 900 N N . THR A 1 114 ? -2.413 -3.367 28.300 1.00 74.44 114 THR A N 1
ATOM 901 C CA . THR A 1 114 ? -2.899 -4.437 29.188 1.00 74.44 114 THR A CA 1
ATOM 902 C C . THR A 1 114 ? -1.754 -5.201 29.853 1.00 74.44 114 THR A C 1
ATOM 904 O O . THR A 1 114 ? -1.829 -5.468 31.044 1.00 74.44 114 THR A O 1
ATOM 907 N N . LYS A 1 115 ? -0.674 -5.503 29.119 1.00 74.00 115 LYS A N 1
ATOM 908 C CA . LYS A 1 115 ? 0.505 -6.182 29.679 1.00 74.00 115 LYS A CA 1
ATOM 909 C C . LYS A 1 115 ? 1.242 -5.339 30.728 1.00 74.00 115 LYS A C 1
ATOM 911 O O . LYS A 1 115 ? 1.782 -5.905 31.661 1.00 74.00 115 LYS A O 1
ATOM 916 N N . ASN A 1 116 ? 1.291 -4.018 30.565 1.00 69.81 116 ASN A N 1
ATOM 917 C CA . ASN A 1 116 ? 2.032 -3.129 31.469 1.00 69.81 116 ASN A CA 1
ATOM 918 C C . ASN A 1 116 ? 1.284 -2.793 32.776 1.00 69.81 116 ASN A C 1
ATOM 920 O O . ASN A 1 116 ? 1.875 -2.166 33.648 1.00 69.81 116 ASN A O 1
ATOM 924 N N . ASN A 1 117 ? -0.002 -3.145 32.881 1.0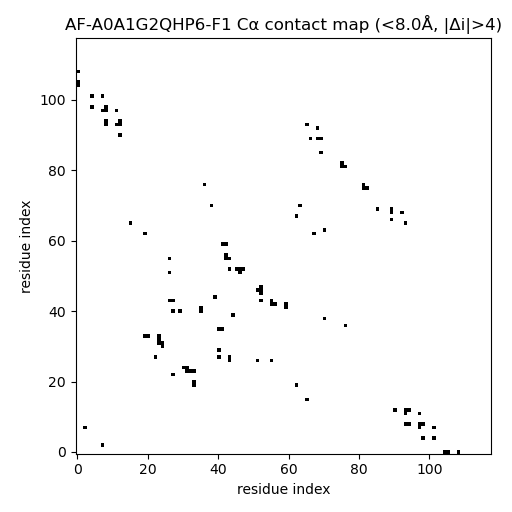0 64.38 117 ASN A N 1
ATOM 925 C CA . ASN A 1 117 ? -0.843 -2.921 34.066 1.00 64.38 117 ASN A CA 1
ATOM 926 C C . ASN A 1 117 ? -1.079 -4.210 34.887 1.00 64.38 117 ASN A C 1
ATOM 928 O O . ASN A 1 117 ? -1.911 -4.207 35.792 1.00 64.38 117 ASN A O 1
ATOM 932 N N . LEU A 1 118 ? -0.395 -5.299 34.526 1.00 55.03 118 LEU A N 1
ATOM 933 C CA . LEU A 1 118 ? -0.320 -6.583 35.232 1.00 55.03 118 LEU A CA 1
ATOM 934 C C . LEU A 1 118 ? 1.078 -6.717 35.837 1.00 55.03 118 LEU A C 1
ATOM 936 O O . LEU A 1 118 ? 1.163 -7.234 36.969 1.00 55.03 118 LEU A O 1
#

Secondary structure (DSSP, 8-state):
--S-HHHHHHHHHHHHHHHHHHHHHHH-SSTT-SS-SSGGGTS----SSHHHHHHHHHHHHHHHHHHHHHHTTTTTTTSSSPPTHHHHHHHHHHHHHHHHHHHHHHHHHHHHHHHHT-

Solvent-accessible surface area (backbone atoms only — not comparable to full-atom values): 7065 Å² total; per-residue (Å²): 109,99,64,52,70,67,61,51,33,53,51,47,53,55,47,51,53,50,51,52,51,52,50,37,69,75,66,41,94,66,67,98,55,94,66,79,94,45,78,70,70,68,74,47,69,80,50,91,50,63,71,59,39,54,52,43,62,68,45,41,65,57,49,46,65,78,42,40,76,58,66,75,36,57,70,58,70,67,45,87,76,60,60,80,61,57,60,55,53,50,53,53,50,50,47,52,52,38,49,53,52,51,50,51,54,36,52,53,50,52,54,51,54,58,62,75,76,108

Foldseek 3Di:
DPDDLVNLLVCLVVVLQVLLQCCCVVQQPDDRDSDDLDPVSLQGPCDPPPVSNVVSVVCSVVVCQLCVVVVVVNVLSVDPVRDPCSVVVSSVSSSVVSNVVVVVVVVVVVVVVVVVVD

Radius of gyration: 17.44 Å; Cα contacts (8 Å, |Δi|>4): 59; chains: 1; bounding box: 36×20×60 Å

pLDDT: mean 71.6, std 13.61, range [46.28, 90.75]

Mean predicted aligned error: 11.34 Å